Protein AF-A0A1H1KXX7-F1 (afdb_monomer_lite)

Secondary structure (DSSP, 8-state):
---------PPPP---------S-PPPGGGS--S------SS--HHHHHHHHHHTTS--TTS-SSSPPP-PPP-

pLDDT: mean 75.06, std 13.83, range [51.78, 94.12]

Structure (mmCIF, N/CA/C/O backbone):
data_AF-A0A1H1KXX7-F1
#
_entry.id   AF-A0A1H1KXX7-F1
#
loop_
_atom_site.group_PDB
_atom_site.id
_atom_site.type_symbol
_atom_site.label_atom_id
_atom_site.label_alt_id
_atom_site.label_comp_id
_atom_site.label_asym_id
_atom_site.label_entity_id
_atom_site.label_seq_id
_atom_site.pdbx_PDB_ins_code
_atom_site.Cartn_x
_atom_site.Cartn_y
_atom_site.Cartn_z
_atom_site.occupancy
_atom_site.B_iso_or_equiv
_atom_site.auth_seq_id
_atom_site.auth_comp_id
_atom_site.auth_asym_id
_atom_site.auth_atom_id
_atom_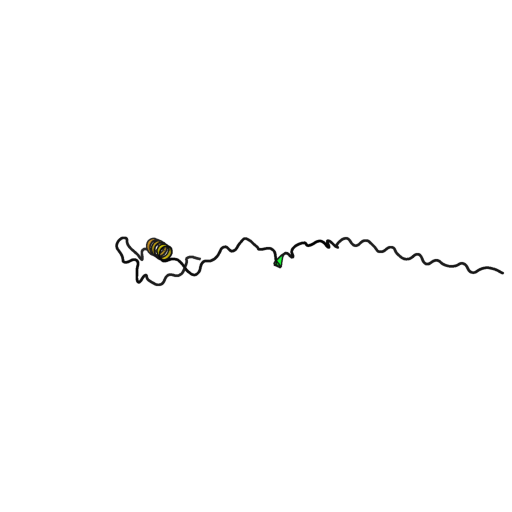site.pdbx_PDB_model_num
ATOM 1 N N . MET A 1 1 ? 68.620 -4.526 -74.339 1.00 54.78 1 MET A N 1
ATOM 2 C CA . MET A 1 1 ? 68.470 -3.575 -73.218 1.00 54.78 1 MET A CA 1
ATOM 3 C C . MET A 1 1 ? 67.146 -2.851 -73.388 1.00 54.78 1 MET A C 1
ATOM 5 O O . MET A 1 1 ? 67.044 -1.987 -74.242 1.00 54.78 1 MET A O 1
ATOM 9 N N . GLY A 1 2 ? 66.113 -3.267 -72.664 1.00 51.78 2 GLY A N 1
ATOM 10 C CA . GLY A 1 2 ? 64.780 -2.667 -72.728 1.00 51.78 2 GLY A CA 1
ATOM 11 C C . GLY A 1 2 ? 64.063 -3.017 -71.437 1.00 51.78 2 GLY A C 1
ATOM 12 O O . GLY A 1 2 ? 63.586 -4.136 -71.271 1.00 51.78 2 GLY A O 1
ATOM 13 N N . TYR A 1 3 ? 64.157 -2.114 -70.470 1.00 56.59 3 TYR A N 1
ATOM 14 C CA . TYR A 1 3 ? 63.801 -2.349 -69.079 1.00 56.59 3 TYR A CA 1
ATOM 15 C C . TYR A 1 3 ? 62.289 -2.551 -68.932 1.00 56.59 3 TYR A C 1
ATOM 17 O O . TYR A 1 3 ? 61.487 -1.799 -69.484 1.00 56.59 3 TYR A O 1
ATOM 25 N N . ARG A 1 4 ? 61.922 -3.613 -68.204 1.00 55.34 4 ARG A N 1
ATOM 26 C CA . ARG A 1 4 ? 60.548 -4.012 -67.883 1.00 55.34 4 ARG A CA 1
ATOM 27 C C . ARG A 1 4 ? 59.763 -2.826 -67.324 1.00 55.34 4 ARG A C 1
ATOM 29 O O . ARG A 1 4 ? 60.148 -2.263 -66.303 1.00 55.34 4 ARG A O 1
ATOM 36 N N . GLN A 1 5 ? 58.629 -2.517 -67.945 1.00 60.16 5 GLN A N 1
ATOM 37 C CA . GLN A 1 5 ? 57.617 -1.662 -67.336 1.00 60.16 5 GLN A CA 1
ATOM 38 C C . GLN A 1 5 ? 57.109 -2.346 -66.059 1.00 60.16 5 GLN A C 1
ATOM 40 O O . GLN A 1 5 ? 56.506 -3.419 -66.106 1.00 60.16 5 GLN A O 1
ATOM 45 N N . LEU A 1 6 ? 57.407 -1.744 -64.910 1.00 58.41 6 LEU A N 1
ATOM 46 C CA . LEU A 1 6 ? 56.871 -2.150 -63.619 1.00 58.41 6 LEU A CA 1
ATOM 47 C C . LEU A 1 6 ? 55.424 -1.665 -63.547 1.00 58.41 6 LEU A C 1
ATOM 49 O O . LEU A 1 6 ? 55.167 -0.474 -63.385 1.00 58.41 6 LEU A O 1
ATOM 53 N N . TYR A 1 7 ? 54.472 -2.584 -63.681 1.00 56.69 7 TYR A N 1
ATOM 54 C CA . TYR A 1 7 ? 53.077 -2.290 -63.392 1.00 56.69 7 TYR A CA 1
ATOM 55 C C . TYR A 1 7 ? 52.936 -2.125 -61.870 1.00 56.69 7 TYR A C 1
ATOM 57 O O . TYR A 1 7 ? 52.904 -3.086 -61.102 1.00 56.69 7 TYR A O 1
ATOM 65 N N . ILE A 1 8 ? 52.893 -0.885 -61.393 1.00 61.38 8 ILE A N 1
ATOM 66 C CA . ILE A 1 8 ? 52.522 -0.611 -60.006 1.00 61.38 8 ILE A CA 1
ATOM 67 C C . ILE A 1 8 ? 51.005 -0.777 -59.937 1.00 61.38 8 ILE A C 1
ATOM 69 O O . ILE A 1 8 ? 50.246 0.092 -60.358 1.00 61.38 8 ILE A O 1
ATOM 73 N N . ARG A 1 9 ? 50.550 -1.933 -59.449 1.00 61.34 9 ARG A N 1
ATOM 74 C CA . ARG A 1 9 ? 49.138 -2.180 -59.146 1.00 61.34 9 ARG A CA 1
ATOM 75 C C . ARG A 1 9 ? 48.749 -1.247 -57.997 1.00 61.34 9 ARG A C 1
ATOM 77 O O . ARG A 1 9 ? 49.088 -1.510 -56.847 1.00 61.34 9 ARG A O 1
ATOM 84 N N . THR A 1 10 ? 48.096 -0.131 -58.300 1.00 65.12 10 THR A N 1
ATOM 85 C CA . THR A 1 10 ? 47.580 0.783 -57.277 1.00 65.12 10 THR A CA 1
ATOM 86 C C . THR A 1 10 ? 46.589 0.030 -56.393 1.00 65.12 10 THR A C 1
ATOM 88 O O . THR A 1 10 ? 45.596 -0.504 -56.891 1.00 65.12 10 THR A O 1
ATOM 91 N N . LEU A 1 11 ? 46.883 -0.053 -55.094 1.00 67.12 11 LEU A N 1
ATOM 92 C CA . LEU A 1 11 ? 45.998 -0.653 -54.098 1.00 67.12 11 LEU A CA 1
ATOM 93 C C . LEU A 1 11 ? 44.672 0.129 -54.053 1.00 67.12 11 LEU A C 1
ATOM 95 O O . LEU A 1 11 ? 44.716 1.363 -54.018 1.00 67.12 11 LEU A O 1
ATOM 99 N N . PRO A 1 12 ? 43.503 -0.538 -54.039 1.00 68.12 12 PRO A N 1
ATOM 100 C CA . PRO A 1 12 ? 42.245 0.154 -53.799 1.00 68.12 12 PRO A CA 1
ATOM 101 C C . PRO A 1 12 ? 42.275 0.771 -52.394 1.00 68.12 12 PRO A C 1
ATOM 103 O O . PRO A 1 12 ? 42.656 0.118 -51.419 1.00 68.12 12 PRO A O 1
ATOM 106 N N . LYS A 1 13 ? 41.918 2.057 -52.307 1.00 68.31 13 LYS A N 1
ATOM 107 C CA . LYS A 1 13 ? 41.757 2.785 -51.041 1.00 68.31 13 LYS A CA 1
ATOM 108 C C . LYS A 1 13 ? 40.761 2.025 -50.157 1.00 68.31 13 LYS A C 1
ATOM 110 O O . LYS A 1 13 ? 39.736 1.597 -50.685 1.00 68.31 13 LYS A O 1
ATOM 115 N N . PRO A 1 14 ? 41.006 1.878 -48.843 1.00 61.84 14 PRO A N 1
ATOM 116 C CA . PRO A 1 14 ? 39.984 1.348 -47.957 1.00 61.84 14 PRO A CA 1
ATOM 117 C C . PRO A 1 14 ? 38.814 2.332 -47.956 1.00 61.84 14 PRO A C 1
ATOM 119 O O . PRO A 1 14 ? 38.943 3.476 -47.511 1.00 61.84 14 PRO A O 1
ATOM 122 N N . GLU A 1 15 ? 37.690 1.902 -48.522 1.00 58.84 15 GLU A N 1
ATOM 123 C CA . GLU A 1 15 ? 36.449 2.655 -48.472 1.00 58.84 15 GLU A CA 1
ATOM 124 C C . GLU A 1 15 ? 36.093 2.869 -47.006 1.00 58.84 15 GLU A C 1
ATOM 126 O O . GLU A 1 15 ? 35.997 1.933 -46.212 1.00 58.84 15 GLU A O 1
ATOM 131 N N . THR A 1 16 ? 36.005 4.140 -46.627 1.00 61.12 16 THR A N 1
ATOM 132 C CA . THR A 1 16 ? 35.704 4.564 -45.268 1.00 61.12 16 THR A CA 1
ATOM 133 C C . THR A 1 16 ? 34.250 4.216 -44.978 1.00 61.12 16 THR A C 1
ATOM 135 O O . THR A 1 16 ? 33.354 5.037 -45.151 1.00 61.12 16 THR A O 1
ATOM 138 N N . THR A 1 17 ? 33.992 2.981 -44.555 1.00 53.44 17 THR A N 1
ATOM 139 C CA . THR A 1 17 ? 32.695 2.612 -43.998 1.00 53.44 17 THR A CA 1
ATOM 140 C 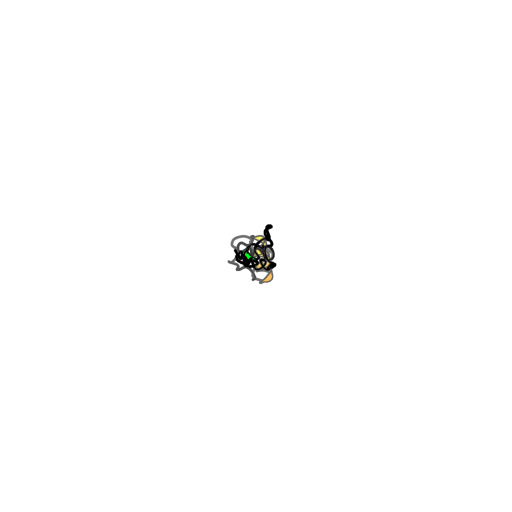C . THR A 1 17 ? 32.578 3.295 -42.644 1.00 53.44 17 THR A C 1
ATOM 142 O O . THR A 1 17 ? 33.176 2.865 -41.654 1.00 53.44 17 THR A O 1
ATOM 145 N N . LEU A 1 18 ? 31.842 4.405 -42.613 1.00 57.50 18 LEU A N 1
ATOM 146 C CA . LEU A 1 18 ? 31.354 5.001 -41.378 1.00 57.50 18 LEU A CA 1
ATOM 147 C C . LEU A 1 18 ? 30.618 3.909 -40.599 1.00 57.50 18 LEU A C 1
ATOM 149 O O . LEU A 1 18 ? 29.664 3.363 -41.129 1.00 57.50 18 LEU A O 1
ATOM 153 N N . ILE A 1 19 ? 31.115 3.561 -39.413 1.00 59.12 19 ILE A N 1
ATOM 154 C CA . ILE A 1 19 ? 30.416 3.159 -38.173 1.00 59.12 19 ILE A CA 1
ATOM 155 C C . ILE A 1 19 ? 31.505 2.538 -37.289 1.00 59.12 19 ILE A C 1
ATOM 157 O O . ILE A 1 19 ? 31.631 1.326 -37.162 1.00 59.12 19 ILE A O 1
ATOM 161 N N . GLN A 1 20 ? 32.342 3.375 -36.686 1.00 59.22 20 GLN A N 1
ATOM 162 C CA . GLN A 1 20 ? 33.104 2.971 -35.506 1.00 59.22 20 GLN A CA 1
ATOM 163 C C . GLN A 1 20 ? 33.035 4.109 -34.497 1.00 59.22 20 GLN A C 1
ATOM 165 O O . GLN A 1 20 ? 33.984 4.850 -34.274 1.00 59.22 20 GLN A O 1
ATOM 170 N N . THR A 1 21 ? 31.861 4.268 -33.885 1.00 59.22 21 THR A N 1
ATOM 171 C CA . THR A 1 21 ? 31.724 4.995 -32.621 1.00 59.22 21 THR A CA 1
ATOM 172 C C . THR A 1 21 ? 32.364 4.156 -31.516 1.00 59.22 21 THR A C 1
ATOM 174 O O . THR A 1 21 ? 31.682 3.550 -30.693 1.00 59.22 21 THR A O 1
ATOM 177 N N . THR A 1 22 ? 33.691 4.077 -31.503 1.00 64.12 22 THR A N 1
ATOM 178 C CA . THR A 1 22 ? 34.462 3.474 -30.413 1.00 64.12 22 THR A CA 1
ATOM 179 C C . THR A 1 22 ? 34.678 4.493 -29.304 1.00 64.12 22 THR A C 1
ATOM 181 O O . THR A 1 22 ? 35.814 4.813 -28.972 1.00 64.12 22 THR A O 1
ATOM 184 N N . PHE A 1 23 ? 33.597 5.015 -28.716 1.00 56.38 23 PHE A N 1
ATOM 185 C CA . PHE A 1 23 ? 33.706 5.632 -27.395 1.00 56.38 23 PHE A CA 1
ATOM 186 C C . PHE A 1 23 ? 32.392 5.513 -26.611 1.00 56.38 23 PHE A C 1
ATOM 188 O O . PHE A 1 23 ? 31.517 6.370 -26.660 1.00 56.38 23 PHE A O 1
ATOM 195 N N . MET A 1 24 ? 32.263 4.373 -25.924 1.00 71.88 24 MET A N 1
ATOM 196 C CA . MET A 1 24 ? 31.368 4.119 -24.785 1.00 71.88 24 MET A CA 1
ATOM 197 C C . MET A 1 24 ? 29.909 4.587 -24.928 1.00 71.88 24 MET A C 1
ATOM 199 O O . MET A 1 24 ? 29.346 5.188 -24.014 1.00 71.88 24 MET A O 1
ATOM 203 N N . SER A 1 25 ? 29.238 4.247 -26.030 1.00 70.62 25 SER A N 1
ATOM 204 C CA . SER A 1 25 ? 27.776 4.325 -26.048 1.00 70.62 25 SER A CA 1
ATOM 205 C C . SER A 1 25 ? 27.198 3.151 -25.254 1.00 70.62 25 SER A C 1
ATOM 207 O O . SER A 1 25 ? 27.377 1.994 -25.642 1.00 70.62 25 SER A O 1
ATOM 209 N N . GLN A 1 26 ? 26.499 3.433 -24.150 1.00 77.25 26 GLN A N 1
ATOM 210 C CA . GLN A 1 26 ? 25.782 2.409 -23.388 1.00 77.25 26 GLN A CA 1
ATOM 211 C C . GLN A 1 26 ? 24.829 1.640 -24.316 1.00 77.25 26 GLN A C 1
ATOM 213 O O . GLN A 1 26 ? 23.961 2.238 -24.961 1.00 77.25 26 GLN A O 1
ATOM 218 N N . HIS A 1 27 ? 24.991 0.315 -24.382 1.00 81.69 27 HIS A N 1
ATOM 219 C CA . HIS A 1 27 ? 24.136 -0.541 -25.201 1.00 81.69 27 HIS A CA 1
ATOM 220 C C . HIS A 1 27 ? 22.659 -0.358 -24.789 1.00 81.69 27 HIS A C 1
ATOM 222 O O . HIS A 1 27 ? 22.383 -0.305 -23.588 1.00 81.69 27 HIS A O 1
ATOM 228 N N . PRO A 1 28 ? 21.688 -0.271 -25.722 1.00 72.25 28 PRO A N 1
ATOM 229 C CA . PRO A 1 28 ? 20.282 -0.009 -25.397 1.00 72.25 28 PRO A CA 1
ATOM 230 C C . PRO A 1 28 ? 19.661 -0.979 -24.385 1.00 72.25 28 PRO A C 1
ATOM 232 O O . PRO A 1 28 ? 18.802 -0.565 -23.617 1.00 72.25 28 PRO A O 1
ATOM 235 N N . SER A 1 29 ? 20.126 -2.232 -24.335 1.00 74.00 29 SER A N 1
ATOM 236 C CA . SER A 1 29 ? 19.693 -3.217 -23.326 1.00 74.00 29 SER A CA 1
ATOM 237 C C . SER A 1 29 ? 20.140 -2.887 -21.898 1.00 74.00 29 SER A C 1
ATOM 239 O O . SER A 1 29 ? 19.540 -3.374 -20.947 1.00 74.00 29 SER A O 1
ATOM 241 N N . LEU A 1 30 ? 21.200 -2.088 -21.746 1.00 74.06 30 LEU A N 1
ATOM 242 C CA . LEU A 1 30 ? 21.724 -1.629 -20.462 1.00 74.06 30 LEU A CA 1
ATOM 243 C C . LEU A 1 30 ? 21.158 -0.255 -20.077 1.00 74.06 30 LEU A C 1
ATOM 245 O O . LEU A 1 30 ? 21.365 0.202 -18.953 1.00 74.06 30 LEU A O 1
ATOM 249 N N . LYS A 1 31 ? 20.423 0.413 -20.978 1.00 71.12 31 LYS A N 1
ATOM 250 C CA . LYS A 1 31 ? 19.656 1.599 -20.602 1.00 71.12 31 LYS A CA 1
ATOM 251 C C . LYS A 1 31 ? 18.638 1.155 -19.559 1.00 71.12 31 LYS A C 1
ATOM 253 O O . LYS A 1 31 ? 17.817 0.281 -19.825 1.00 71.12 31 LYS A O 1
ATOM 258 N N . SER A 1 32 ? 18.702 1.760 -18.377 1.00 67.44 32 SER A N 1
ATOM 259 C CA . SER A 1 32 ? 17.647 1.663 -17.372 1.00 67.44 32 SER A CA 1
ATOM 260 C C . SER A 1 32 ? 16.374 2.242 -17.993 1.00 67.44 32 SER A C 1
ATOM 262 O O . SER A 1 32 ? 16.152 3.452 -17.983 1.00 67.44 32 SER A O 1
ATOM 264 N N . GLY A 1 33 ? 15.596 1.394 -18.665 1.00 65.81 33 GLY A N 1
ATOM 265 C CA . GLY A 1 33 ? 14.290 1.762 -19.182 1.00 65.81 33 GLY A CA 1
ATOM 266 C C . GLY A 1 33 ? 13.437 2.205 -18.005 1.00 65.81 33 GLY A C 1
ATOM 267 O O . GLY A 1 33 ? 13.341 1.456 -17.038 1.00 65.81 33 GLY A O 1
ATOM 268 N N . GLY A 1 34 ? 12.902 3.431 -18.095 1.00 65.31 34 GLY A N 1
ATOM 269 C CA . GLY A 1 34 ? 11.881 4.022 -17.224 1.00 65.31 34 GLY A CA 1
ATOM 270 C C . GLY A 1 34 ? 11.907 3.487 -15.802 1.00 65.31 34 GLY A C 1
ATOM 271 O O . GLY A 1 34 ? 11.269 2.471 -15.537 1.00 65.31 34 GLY A O 1
ATOM 272 N N . GLY A 1 35 ? 12.666 4.169 -14.934 1.00 62.50 35 GLY A N 1
ATOM 273 C CA . GLY A 1 35 ? 12.982 3.744 -13.573 1.00 62.50 35 GLY A CA 1
ATOM 274 C C . GLY A 1 35 ? 11.865 2.927 -12.953 1.00 62.50 35 GLY A C 1
ATOM 275 O O . GLY A 1 35 ? 10.745 3.425 -12.879 1.00 62.50 35 GLY A O 1
ATOM 276 N N . LEU A 1 36 ? 12.199 1.681 -12.584 1.00 59.31 36 LEU A N 1
ATOM 277 C CA . LEU A 1 36 ? 11.371 0.734 -11.841 1.00 59.31 36 LEU A CA 1
ATOM 278 C C . LEU A 1 36 ? 10.153 1.447 -11.250 1.00 59.31 36 LEU A C 1
ATOM 280 O O . LEU A 1 36 ? 10.248 2.057 -10.182 1.00 59.31 36 LEU A O 1
ATOM 284 N N . VAL A 1 37 ? 9.003 1.375 -11.926 1.00 61.50 37 VAL A N 1
ATOM 285 C CA . VAL A 1 37 ? 7.734 1.518 -11.218 1.00 61.50 37 VAL A CA 1
ATOM 286 C C . VAL A 1 37 ? 7.754 0.319 -10.292 1.00 61.50 37 VAL A C 1
ATOM 288 O O . VAL A 1 37 ? 7.433 -0.794 -10.702 1.00 61.50 37 VAL A O 1
ATOM 291 N N . VAL A 1 38 ? 8.326 0.505 -9.098 1.00 64.19 38 VAL A N 1
ATOM 292 C CA . VAL A 1 38 ? 8.546 -0.563 -8.136 1.00 64.19 38 VAL A CA 1
ATOM 293 C C . VAL A 1 38 ? 7.148 -1.037 -7.793 1.00 64.19 38 VAL A C 1
ATOM 295 O O . VAL A 1 38 ? 6.469 -0.433 -6.963 1.00 64.19 38 VAL A O 1
ATOM 298 N N . LYS A 1 39 ? 6.691 -2.092 -8.469 1.00 66.81 39 LYS A N 1
ATOM 299 C CA . LYS A 1 39 ? 5.462 -2.788 -8.135 1.00 66.81 39 LYS A CA 1
ATOM 300 C C . LYS A 1 39 ? 5.716 -3.417 -6.776 1.00 66.81 39 LYS A C 1
ATOM 302 O O . LYS A 1 39 ? 6.289 -4.498 -6.651 1.00 66.81 39 LYS A O 1
ATOM 307 N N . ARG A 1 40 ? 5.419 -2.649 -5.729 1.00 71.31 40 ARG A N 1
ATOM 308 C CA . ARG A 1 40 ? 5.649 -3.039 -4.344 1.00 71.31 40 ARG A CA 1
ATOM 309 C C . ARG A 1 40 ? 4.637 -4.121 -4.006 1.00 71.31 40 ARG A C 1
ATOM 311 O O . ARG A 1 40 ? 3.488 -3.839 -3.692 1.00 71.31 40 ARG A O 1
ATOM 318 N N . ASN A 1 41 ? 5.085 -5.371 -4.075 1.00 75.19 41 ASN A N 1
ATOM 319 C CA . ASN A 1 41 ? 4.269 -6.528 -3.704 1.00 75.19 41 ASN A CA 1
ATOM 320 C C . ASN A 1 41 ? 3.929 -6.526 -2.206 1.00 75.19 41 ASN A C 1
ATOM 322 O O . ASN A 1 41 ? 2.867 -6.995 -1.797 1.00 75.19 41 ASN A O 1
ATOM 326 N N . VAL A 1 42 ? 4.834 -5.989 -1.383 1.00 82.75 42 VAL A N 1
ATOM 327 C CA . VAL A 1 42 ? 4.668 -5.906 0.067 1.00 82.75 42 VAL A CA 1
ATOM 328 C C . VAL A 1 42 ? 4.112 -4.534 0.427 1.00 82.75 42 VAL A C 1
ATOM 330 O O . VAL A 1 42 ? 4.842 -3.544 0.457 1.00 82.75 42 VAL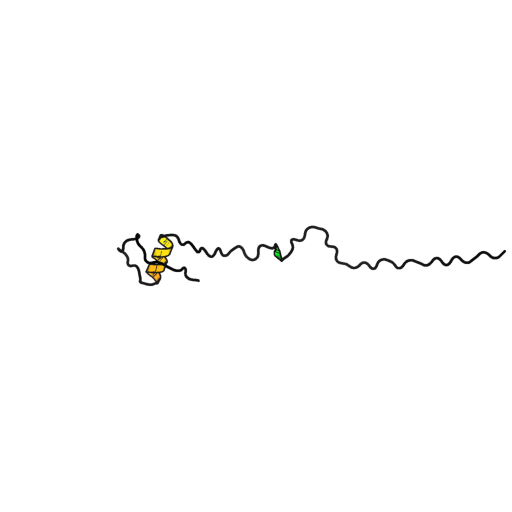 A O 1
ATOM 333 N N . LEU A 1 43 ? 2.811 -4.497 0.708 1.00 87.50 43 LEU A N 1
ATOM 334 C CA . LEU A 1 43 ? 2.130 -3.304 1.200 1.00 87.50 43 LEU A CA 1
ATOM 335 C C . LEU A 1 43 ? 2.338 -3.139 2.705 1.00 87.50 43 LEU A C 1
ATOM 337 O O . LEU A 1 43 ? 2.223 -4.099 3.479 1.00 87.50 43 LEU A O 1
ATOM 341 N N . LYS A 1 44 ? 2.563 -1.900 3.138 1.00 90.19 44 LYS A N 1
ATOM 342 C CA . LYS A 1 44 ? 2.573 -1.561 4.561 1.00 90.19 44 LYS A CA 1
ATOM 343 C C . LYS A 1 44 ? 1.155 -1.652 5.129 1.00 90.19 44 LYS A C 1
ATOM 345 O O . LYS A 1 44 ? 0.148 -1.568 4.427 1.00 90.19 44 LYS A O 1
ATOM 350 N N . ARG A 1 45 ? 1.055 -1.825 6.448 1.00 91.12 45 ARG A N 1
ATOM 351 C CA . ARG A 1 45 ? -0.231 -2.045 7.131 1.00 91.12 45 ARG A CA 1
ATOM 352 C C . ARG A 1 45 ? -1.236 -0.909 6.897 1.00 91.12 45 ARG A C 1
ATOM 354 O O . ARG A 1 45 ? -2.405 -1.193 6.670 1.00 91.12 45 ARG A O 1
ATOM 361 N N . PHE A 1 46 ? -0.788 0.346 6.903 1.00 91.19 46 PHE A N 1
ATOM 362 C CA . PHE A 1 46 ? -1.655 1.500 6.636 1.00 91.19 46 PHE A CA 1
ATOM 363 C C . PHE A 1 46 ? -2.180 1.517 5.193 1.00 91.19 46 PHE A C 1
ATOM 365 O O . PHE A 1 46 ? -3.340 1.849 4.969 1.00 91.19 46 PHE A O 1
ATOM 372 N N . GLU A 1 47 ? -1.374 1.076 4.225 1.00 91.31 47 GLU A N 1
ATOM 373 C CA . GLU A 1 47 ? -1.783 0.952 2.820 1.00 91.31 47 GLU A CA 1
ATOM 374 C C . GLU A 1 47 ? -2.843 -0.138 2.675 1.00 91.31 47 GLU A C 1
ATOM 376 O O . GLU A 1 47 ? -3.851 0.062 2.001 1.00 91.31 47 GLU A O 1
ATOM 381 N N . ARG A 1 48 ? -2.672 -1.263 3.386 1.00 92.12 48 ARG A N 1
ATOM 382 C CA . ARG A 1 48 ? -3.692 -2.320 3.453 1.00 92.12 48 ARG A CA 1
ATOM 383 C C . ARG A 1 48 ? -5.001 -1.818 4.055 1.00 92.12 48 ARG A C 1
ATOM 385 O O . ARG A 1 48 ? -6.054 -2.151 3.522 1.00 92.12 48 ARG A O 1
ATOM 392 N N . VAL A 1 49 ? -4.960 -1.024 5.127 1.00 93.00 49 VAL A N 1
ATOM 393 C CA . VAL A 1 49 ? -6.170 -0.423 5.719 1.00 93.00 49 VAL A CA 1
ATOM 394 C C . VAL A 1 49 ? -6.843 0.526 4.732 1.00 93.00 49 VAL A C 1
ATOM 396 O O . VAL A 1 49 ? -8.047 0.419 4.523 1.00 93.00 49 VAL A O 1
ATOM 399 N N . ALA A 1 50 ? -6.085 1.407 4.074 1.00 92.00 50 ALA A N 1
ATOM 400 C CA . ALA A 1 50 ? -6.627 2.327 3.076 1.00 92.00 50 ALA A CA 1
ATOM 401 C C . ALA A 1 50 ? -7.273 1.581 1.896 1.00 92.00 50 ALA A C 1
ATOM 403 O O . ALA A 1 50 ? -8.366 1.934 1.456 1.00 92.00 50 ALA A O 1
ATOM 404 N N . LEU A 1 51 ? -6.637 0.511 1.423 1.00 92.31 51 LEU A N 1
ATOM 405 C CA . LEU A 1 51 ? -7.146 -0.350 0.359 1.00 92.31 51 LEU A CA 1
ATOM 406 C C . LEU A 1 51 ? -8.409 -1.111 0.798 1.00 92.31 51 LEU A C 1
ATOM 408 O O . LEU A 1 51 ? -9.386 -1.158 0.054 1.00 92.31 51 LEU A O 1
ATOM 412 N N . LEU A 1 52 ? -8.452 -1.647 2.020 1.00 92.81 52 LEU A N 1
ATOM 413 C CA . LEU A 1 52 ? -9.658 -2.291 2.555 1.00 92.81 52 LEU A CA 1
ATOM 414 C C . LEU A 1 52 ? -10.800 -1.294 2.777 1.00 92.81 52 LEU A C 1
ATOM 416 O O . LEU A 1 52 ? -11.949 -1.641 2.518 1.00 92.81 52 LEU A O 1
ATOM 420 N N . LYS A 1 53 ? -10.491 -0.060 3.191 1.00 92.94 53 LYS A N 1
ATOM 421 C CA . LYS A 1 53 ? -11.462 1.032 3.322 1.00 92.94 53 LYS A CA 1
ATOM 422 C C . LYS A 1 53 ? -12.061 1.396 1.963 1.00 92.94 53 LYS A C 1
ATOM 424 O O . LYS A 1 53 ? -13.278 1.477 1.849 1.00 92.94 53 LYS A O 1
ATOM 429 N N . LYS A 1 54 ? -11.230 1.524 0.918 1.00 92.19 54 LYS A N 1
ATOM 430 C CA . LYS A 1 54 ? -11.690 1.729 -0.471 1.00 92.19 54 LYS A CA 1
ATOM 431 C C . LYS A 1 54 ? -12.6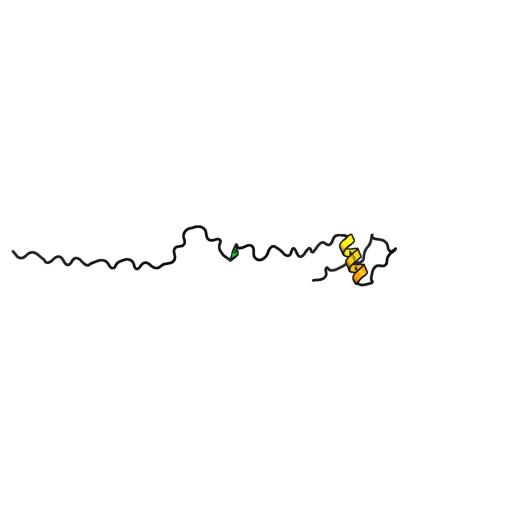08 0.601 -0.952 1.00 92.19 54 LYS A C 1
ATOM 433 O O . LYS A 1 54 ? -13.567 0.862 -1.662 1.00 92.19 54 LYS A O 1
ATOM 438 N N . ARG A 1 55 ? -12.338 -0.641 -0.540 1.00 92.06 55 ARG A N 1
ATOM 439 C CA . ARG A 1 55 ? -13.149 -1.827 -0.874 1.00 92.06 55 ARG A CA 1
ATOM 440 C C . ARG A 1 55 ? -14.351 -2.046 0.057 1.00 92.06 55 ARG A C 1
ATOM 442 O O . ARG A 1 55 ? -15.024 -3.062 -0.076 1.00 92.06 55 ARG A O 1
ATOM 449 N N . GLY A 1 56 ? -14.589 -1.165 1.034 1.00 92.25 56 GLY A N 1
ATOM 450 C CA . GLY A 1 56 ? -15.680 -1.297 2.010 1.00 92.25 56 GLY A CA 1
ATOM 451 C C . GLY A 1 56 ? -15.540 -2.474 2.986 1.00 92.25 56 GLY A C 1
ATOM 452 O O . GLY A 1 56 ? -16.489 -2.816 3.683 1.00 92.25 56 GLY A O 1
ATOM 453 N N . GLN A 1 57 ? -14.367 -3.109 3.056 1.00 90.69 57 GLN A N 1
ATOM 454 C CA . GLN A 1 57 ? -14.114 -4.282 3.904 1.00 90.69 57 GLN A CA 1
ATOM 455 C C . GLN A 1 57 ? -13.561 -3.928 5.288 1.00 90.69 57 GLN A C 1
ATOM 457 O O . GLN A 1 57 ? -13.309 -4.822 6.094 1.00 90.69 57 GLN A O 1
ATOM 462 N N . TRP A 1 58 ? -13.314 -2.645 5.543 1.00 94.12 58 TRP A N 1
ATOM 463 C CA . TRP A 1 58 ? -12.806 -2.146 6.814 1.00 94.12 58 TRP A CA 1
ATOM 464 C C . TRP A 1 58 ? -13.471 -0.811 7.143 1.00 94.12 58 TRP A C 1
ATOM 466 O O . TRP A 1 58 ? -13.527 0.079 6.288 1.00 94.12 58 TRP A O 1
ATOM 476 N N . LYS A 1 59 ? -13.977 -0.682 8.372 1.00 92.19 59 LYS A N 1
ATOM 477 C CA . LYS A 1 59 ? -14.725 0.480 8.865 1.00 92.19 59 LYS A CA 1
ATOM 478 C C . LYS A 1 59 ? -13.888 1.258 9.877 1.00 92.19 59 LYS A C 1
ATOM 480 O O . LYS A 1 59 ? -13.020 0.702 10.545 1.00 92.19 59 LYS A O 1
ATOM 485 N N . ALA A 1 60 ? -14.173 2.549 10.031 1.00 87.50 60 ALA A N 1
ATOM 486 C CA . ALA A 1 60 ? -13.560 3.331 11.101 1.00 87.50 60 ALA A CA 1
ATOM 487 C C . ALA A 1 60 ? -13.999 2.769 12.466 1.00 87.50 60 ALA A C 1
ATOM 4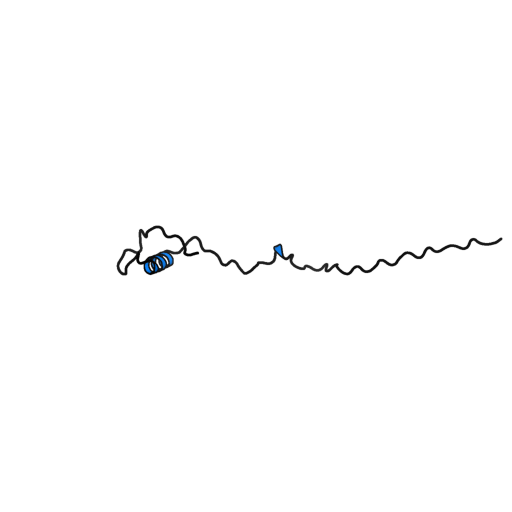89 O O . ALA A 1 60 ? -15.193 2.673 12.731 1.00 87.50 60 ALA A O 1
ATOM 490 N N . GLY A 1 61 ? -13.031 2.372 13.294 1.00 89.25 61 GLY A N 1
ATOM 491 C CA . GLY A 1 61 ? -13.264 1.704 14.581 1.00 89.25 61 GLY A CA 1
ATOM 492 C C . GLY A 1 61 ? -12.924 0.210 14.583 1.00 89.25 61 GLY A C 1
ATOM 493 O O . GLY A 1 61 ? -12.725 -0.359 15.655 1.00 89.25 61 GLY A O 1
ATOM 494 N N . ASP A 1 62 ? -12.769 -0.419 13.412 1.00 89.88 62 ASP A N 1
ATOM 495 C CA . ASP A 1 62 ? -12.296 -1.801 13.332 1.00 89.88 62 ASP A CA 1
ATOM 496 C C . ASP A 1 62 ? -10.816 -1.911 13.728 1.00 89.88 62 ASP A C 1
ATOM 498 O O . ASP A 1 62 ? -10.009 -0.987 13.580 1.00 89.88 62 ASP A O 1
ATOM 502 N N . ARG A 1 63 ? -10.418 -3.094 14.203 1.00 89.19 63 ARG A N 1
ATOM 503 C CA . ARG A 1 63 ? -9.026 -3.350 14.589 1.00 89.19 63 ARG A CA 1
ATOM 504 C C . ARG A 1 63 ? -8.094 -3.246 13.372 1.00 89.19 63 ARG A C 1
ATOM 506 O O . ARG A 1 63 ? -8.379 -3.739 12.283 1.00 89.19 63 ARG A O 1
ATOM 513 N N . VAL A 1 64 ? -6.922 -2.643 13.584 1.00 89.81 64 VAL A N 1
ATOM 514 C CA . VAL A 1 64 ? -5.849 -2.485 12.574 1.00 89.81 64 VAL A CA 1
ATOM 515 C C . VAL A 1 64 ? -4.927 -3.725 12.520 1.00 89.81 64 VAL A C 1
ATOM 517 O O . VAL A 1 64 ? -3.989 -3.825 11.724 1.00 89.81 64 VAL A O 1
ATOM 520 N N . GLN A 1 65 ? -5.177 -4.712 13.380 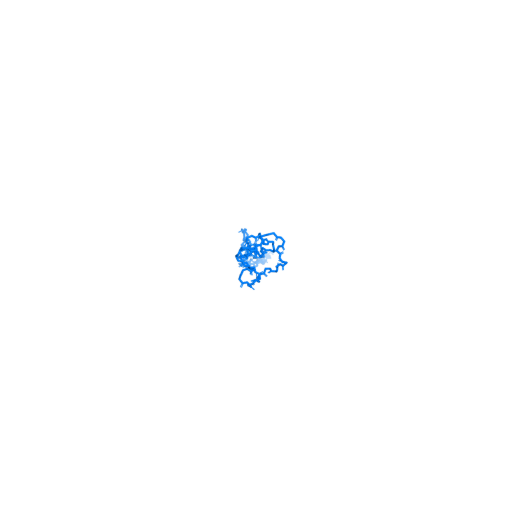1.00 89.81 65 GLN A N 1
ATOM 521 C CA . GLN A 1 65 ? -4.457 -5.984 13.445 1.00 89.81 65 GLN A CA 1
ATOM 522 C C . GLN A 1 65 ? -5.343 -7.130 12.945 1.00 89.81 65 GLN A C 1
ATOM 524 O O . GLN A 1 65 ? -6.563 -7.024 12.986 1.00 89.81 65 GLN A O 1
ATOM 529 N N . GLY A 1 66 ? -4.738 -8.209 12.433 1.00 88.69 66 GLY A N 1
ATOM 530 C CA . GLY A 1 66 ? -5.500 -9.344 11.889 1.00 88.69 66 GLY A CA 1
ATOM 531 C C . GLY A 1 66 ? -6.265 -9.036 10.593 1.00 88.69 66 GLY A C 1
ATOM 532 O O . GLY A 1 66 ? -7.259 -9.687 10.293 1.00 88.69 66 GLY A O 1
ATOM 533 N N . LEU A 1 67 ? -5.822 -8.037 9.820 1.00 89.56 67 LEU A N 1
ATOM 534 C CA . LEU A 1 67 ? -6.484 -7.615 8.581 1.00 89.56 67 LEU A CA 1
ATOM 535 C C . LEU A 1 67 ? -6.589 -8.773 7.574 1.00 89.56 67 LEU A C 1
ATOM 537 O O . LEU A 1 67 ? -5.616 -9.508 7.358 1.00 89.56 67 LEU A O 1
ATOM 541 N N . ARG A 1 68 ? -7.733 -8.857 6.879 1.00 87.25 68 ARG A N 1
ATOM 542 C CA . ARG A 1 68 ? -7.987 -9.824 5.794 1.00 87.25 68 ARG A CA 1
ATOM 543 C C . ARG A 1 68 ? -6.875 -9.764 4.749 1.00 87.25 68 ARG A C 1
ATOM 545 O O . ARG A 1 68 ? -6.358 -8.682 4.459 1.00 87.25 68 ARG A O 1
ATOM 552 N N . LYS A 1 69 ? -6.484 -10.908 4.180 1.00 89.25 69 LYS A N 1
ATOM 553 C CA . LYS A 1 69 ? -5.444 -10.954 3.140 1.00 89.25 69 LYS A CA 1
ATOM 554 C C . LYS A 1 69 ? -5.871 -10.103 1.939 1.00 89.25 69 LYS A C 1
ATOM 556 O O . LYS A 1 69 ? -6.963 -10.270 1.408 1.00 89.25 69 LYS A O 1
ATOM 561 N N . THR A 1 70 ? -4.999 -9.190 1.525 1.00 89.12 70 THR A N 1
ATOM 562 C CA . THR A 1 70 ? -5.247 -8.234 0.439 1.00 89.12 70 THR A CA 1
ATOM 563 C C . THR A 1 70 ? -4.248 -8.458 -0.682 1.00 89.12 70 THR A C 1
ATOM 565 O O . THR A 1 70 ? -3.047 -8.492 -0.421 1.00 89.12 70 THR A O 1
ATOM 568 N N . LYS A 1 71 ? -4.732 -8.547 -1.922 1.00 85.12 71 LYS A N 1
ATOM 569 C CA . LYS A 1 71 ? -3.904 -8.360 -3.121 1.00 85.12 71 LYS A CA 1
ATOM 570 C C . LYS A 1 71 ? -3.798 -6.864 -3.430 1.00 85.12 71 LYS A C 1
ATOM 572 O O . LYS A 1 71 ? -4.801 -6.157 -3.270 1.00 85.12 71 LYS A O 1
ATOM 577 N N . ALA A 1 72 ? -2.610 -6.413 -3.833 1.00 81.06 72 ALA A N 1
ATOM 578 C CA . ALA A 1 72 ? -2.402 -5.058 -4.340 1.00 81.06 72 ALA A CA 1
ATOM 579 C C . ALA A 1 72 ? -3.295 -4.813 -5.569 1.00 81.06 72 ALA A C 1
ATOM 581 O O . ALA A 1 72 ? -3.538 -5.750 -6.332 1.00 81.06 72 ALA A O 1
ATOM 582 N N . ASP A 1 73 ? -3.810 -3.591 -5.721 1.00 73.00 73 ASP A N 1
ATOM 583 C CA . ASP A 1 73 ? -4.431 -3.175 -6.984 1.00 73.00 73 ASP A CA 1
ATOM 584 C C . ASP A 1 73 ? -3.323 -2.989 -8.030 1.00 73.00 73 ASP A C 1
ATOM 586 O O . ASP A 1 73 ? -2.223 -2.551 -7.683 1.00 73.00 73 ASP A O 1
ATOM 590 N N . VAL A 1 74 ? -3.586 -3.480 -9.249 1.00 64.75 74 VAL A N 1
ATOM 591 C CA . VAL A 1 74 ? -2.594 -3.703 -10.319 1.00 64.75 74 VAL A CA 1
ATOM 592 C C . VAL A 1 74 ? -1.843 -2.441 -10.697 1.00 64.75 74 VAL A C 1
ATOM 594 O O . VAL A 1 74 ? -2.490 -1.382 -10.814 1.00 64.75 74 VAL A O 1
#

Foldseek 3Di:
DDDDDDPPPDDPDPDPPPDDPPDDDDDPVRPCPPPPPPPPQDDDLVRLQVVCVVVVNDDVPDDSPPRDDDGDDD

Radius of gyration: 35.53 Å; chains: 1; bounding box: 84×17×88 Å

Sequence (74 aa):
MGYRQLYIRTLPKPETTLIQTTFMSQHPSLKSGGGLVVKRNVLKRFERVALLKKRGQWKAGDRVQGLRKTKADV